Protein AF-A0A6J7QZY3-F1 (afdb_monomer_lite)

Radius of gyration: 20.96 Å; chains: 1; bounding box: 47×28×45 Å

Sequence (77 aa):
MVAPDDVEADLDSILKERMVAAEDDDDEEDEPEERGEAADRLQPKRADERLCPSCFLLVRQGAPGCPVGDDECPLFS

Organism: NCBI:txid449393

Structure (mmCIF, N/CA/C/O backbone):
data_AF-A0A6J7QZY3-F1
#
_entry.id   AF-A0A6J7QZY3-F1
#
loop_
_atom_site.group_PDB
_atom_site.id
_atom_site.type_symbol
_atom_site.label_atom_id
_atom_site.label_alt_id
_atom_site.label_comp_id
_atom_site.label_asym_id
_atom_site.label_entity_id
_atom_site.label_seq_id
_atom_site.pdbx_PDB_ins_code
_atom_site.Cartn_x
_ato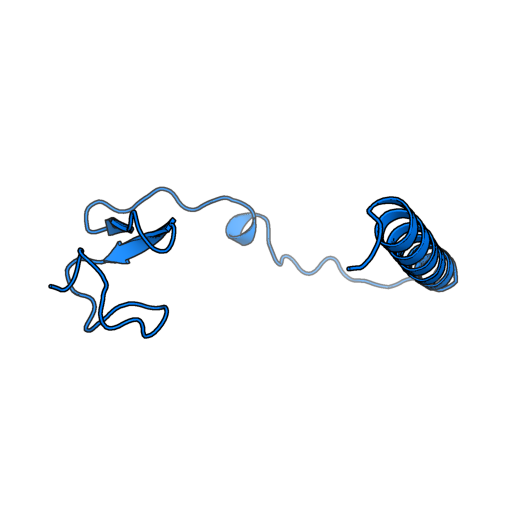m_site.Cartn_y
_atom_site.Cartn_z
_atom_site.occupancy
_atom_site.B_iso_or_equiv
_atom_site.auth_seq_id
_atom_site.auth_comp_id
_atom_site.auth_asym_id
_atom_site.auth_atom_id
_atom_site.pdbx_PDB_model_num
ATOM 1 N N . MET A 1 1 ? 3.163 -0.587 -32.308 1.00 58.00 1 MET A N 1
ATOM 2 C CA . MET A 1 1 ? 2.529 -1.674 -31.536 1.00 58.00 1 MET A CA 1
ATOM 3 C C . MET A 1 1 ? 3.613 -2.715 -31.377 1.00 58.00 1 MET A C 1
ATOM 5 O O . MET A 1 1 ? 4.095 -3.169 -32.403 1.00 58.00 1 MET A O 1
ATOM 9 N N . VAL A 1 2 ? 4.090 -2.946 -30.154 1.00 71.00 2 VAL A N 1
ATOM 10 C CA . VAL A 1 2 ? 5.109 -3.972 -29.872 1.00 71.00 2 VAL A CA 1
ATOM 11 C C . VAL A 1 2 ? 4.419 -5.331 -29.968 1.00 71.00 2 VAL A C 1
ATOM 13 O O . VAL A 1 2 ? 3.291 -5.456 -29.474 1.00 71.00 2 VAL A O 1
ATOM 16 N N . ALA A 1 3 ? 5.016 -6.290 -30.674 1.00 75.25 3 ALA A N 1
ATOM 17 C CA . ALA A 1 3 ? 4.450 -7.628 -30.781 1.00 75.25 3 ALA A CA 1
ATOM 18 C C . ALA A 1 3 ? 4.659 -8.381 -29.451 1.00 75.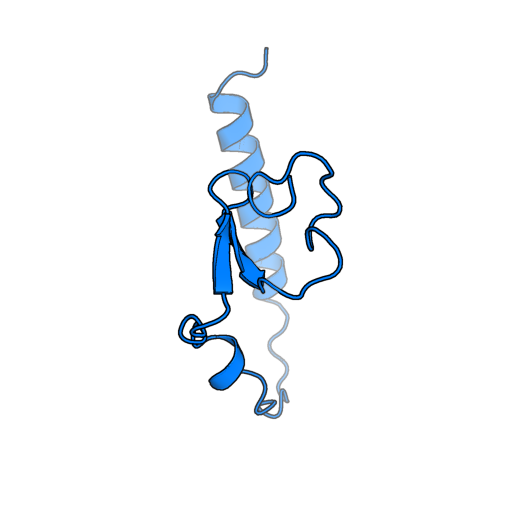25 3 ALA A C 1
ATOM 20 O O . ALA A 1 3 ? 5.625 -8.104 -28.739 1.00 75.25 3 ALA A O 1
ATOM 21 N N . PRO A 1 4 ? 3.757 -9.296 -29.060 1.00 75.50 4 PRO A N 1
ATOM 22 C CA . PRO A 1 4 ? 3.900 -10.046 -27.808 1.00 75.50 4 PRO A CA 1
ATOM 23 C C . PRO A 1 4 ? 5.211 -10.853 -27.751 1.00 75.50 4 PRO A C 1
ATOM 25 O O . PRO A 1 4 ? 5.788 -11.003 -26.679 1.00 75.50 4 PRO A O 1
ATOM 28 N N . ASP A 1 5 ? 5.700 -11.289 -28.909 1.00 72.75 5 ASP A N 1
ATOM 29 C CA . ASP A 1 5 ? 6.971 -11.987 -29.119 1.00 72.75 5 ASP A CA 1
ATOM 30 C C . ASP A 1 5 ? 8.219 -11.123 -28.835 1.00 72.75 5 ASP A C 1
ATOM 32 O O . ASP A 1 5 ? 9.204 -11.641 -28.310 1.00 72.75 5 ASP A O 1
ATOM 36 N N . ASP A 1 6 ? 8.177 -9.810 -29.094 1.00 82.19 6 ASP A N 1
ATOM 37 C CA . ASP A 1 6 ? 9.285 -8.896 -28.759 1.00 82.19 6 ASP A CA 1
ATOM 38 C C . ASP A 1 6 ? 9.425 -8.735 -27.232 1.00 82.19 6 ASP A C 1
ATOM 40 O O . ASP A 1 6 ? 10.528 -8.737 -26.690 1.00 82.19 6 ASP A O 1
ATOM 44 N N . VAL A 1 7 ? 8.293 -8.658 -26.518 1.00 84.62 7 VAL A N 1
ATOM 45 C CA . VAL A 1 7 ? 8.268 -8.535 -25.048 1.00 84.62 7 VAL A CA 1
ATOM 46 C C . VAL A 1 7 ? 8.815 -9.794 -24.379 1.00 84.62 7 VAL A C 1
ATOM 48 O O . VAL A 1 7 ? 9.564 -9.700 -23.412 1.00 84.62 7 VAL A O 1
ATOM 51 N N . GLU A 1 8 ? 8.446 -10.975 -24.875 1.00 82.81 8 GLU A N 1
ATOM 52 C CA . GLU A 1 8 ? 8.927 -12.248 -24.329 1.00 82.81 8 GLU A CA 1
ATOM 53 C C . GLU A 1 8 ? 10.447 -12.398 -24.501 1.00 82.81 8 GLU A C 1
ATOM 55 O O . GLU A 1 8 ? 11.132 -12.820 -23.568 1.00 82.81 8 GLU A O 1
ATOM 60 N N . ALA A 1 9 ? 10.988 -11.961 -25.643 1.00 83.00 9 ALA A N 1
ATOM 61 C CA . ALA A 1 9 ? 12.425 -11.967 -25.904 1.00 83.00 9 ALA A CA 1
ATOM 62 C C . ALA A 1 9 ? 13.207 -11.001 -24.991 1.00 83.00 9 ALA A C 1
ATOM 64 O O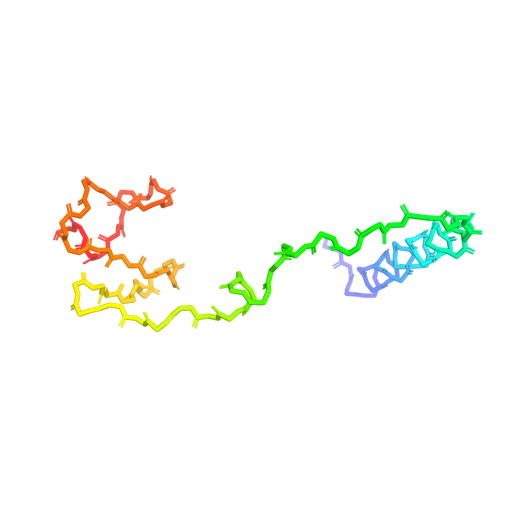 . ALA A 1 9 ? 14.256 -11.371 -24.456 1.00 83.00 9 ALA A O 1
ATOM 65 N N . ASP A 1 10 ? 12.693 -9.787 -24.769 1.00 85.12 10 ASP A N 1
ATOM 66 C CA . ASP A 1 10 ? 13.326 -8.801 -23.883 1.00 85.12 10 ASP A CA 1
ATOM 67 C C . ASP A 1 10 ? 13.360 -9.288 -22.422 1.00 85.12 10 ASP A C 1
ATOM 69 O O . ASP A 1 10 ? 14.367 -9.130 -21.724 1.00 85.12 10 ASP A O 1
ATOM 73 N N . LEU A 1 11 ? 12.278 -9.924 -21.954 1.00 88.69 11 LEU A N 1
ATOM 74 C CA . LEU A 1 11 ? 12.195 -10.466 -20.595 1.00 88.69 11 LEU A CA 1
ATOM 75 C C . LEU A 1 11 ? 13.153 -11.645 -20.371 1.00 88.69 11 LEU A C 1
ATOM 77 O O . LEU A 1 11 ? 13.758 -11.723 -19.298 1.00 88.69 11 LEU A O 1
ATOM 81 N N . ASP A 1 12 ? 13.324 -12.526 -21.363 1.00 85.88 12 ASP A N 1
ATOM 82 C CA . ASP A 1 12 ? 14.273 -13.648 -21.293 1.00 85.88 12 ASP A CA 1
ATOM 83 C C . ASP A 1 12 ? 15.723 -13.146 -21.170 1.00 85.88 12 ASP A C 1
ATOM 85 O O . ASP A 1 12 ? 16.488 -13.622 -20.324 1.00 85.88 12 ASP A O 1
ATOM 89 N N . SER A 1 13 ? 16.073 -12.098 -21.928 1.00 86.56 13 SER A N 1
ATOM 90 C CA . SER A 1 13 ? 17.391 -11.456 -21.840 1.00 86.56 13 SER A CA 1
ATOM 91 C C . SER A 1 13 ? 17.641 -10.854 -20.453 1.00 86.56 13 SER A C 1
ATOM 93 O O . SER A 1 13 ? 18.686 -11.105 -19.849 1.00 86.56 13 SER A O 1
ATOM 95 N N . ILE A 1 14 ? 16.665 -10.123 -19.903 1.00 85.94 14 ILE A N 1
ATOM 96 C CA . ILE A 1 14 ? 16.760 -9.510 -18.566 1.00 85.94 14 ILE A CA 1
ATOM 97 C C . ILE A 1 14 ? 16.899 -10.576 -17.470 1.00 85.94 14 ILE A C 1
ATOM 99 O O . ILE A 1 14 ? 17.673 -10.405 -16.524 1.00 85.94 14 ILE A O 1
ATOM 103 N N . LEU A 1 15 ? 16.146 -11.675 -17.566 1.00 82.88 15 LEU A N 1
ATOM 104 C CA . LEU A 1 15 ? 16.206 -12.763 -16.588 1.00 82.88 15 LEU A CA 1
ATOM 105 C C . LEU A 1 15 ? 17.597 -13.409 -16.576 1.00 82.88 15 LEU A C 1
ATOM 107 O O . LEU A 1 15 ? 18.170 -13.632 -15.508 1.00 82.88 15 LEU A O 1
ATOM 111 N N . LYS A 1 16 ? 18.157 -13.656 -17.764 1.00 81.31 16 LYS A N 1
ATOM 112 C CA . LYS A 1 16 ? 19.476 -14.268 -17.933 1.00 81.31 16 LYS A CA 1
ATOM 113 C C . LYS A 1 16 ? 20.605 -13.380 -17.417 1.00 81.31 16 LYS A C 1
ATOM 115 O O . LYS A 1 16 ? 21.502 -13.880 -16.744 1.00 81.31 16 LYS A O 1
ATOM 120 N N . GLU A 1 17 ? 20.542 -12.074 -17.674 1.00 80.75 17 GLU A N 1
ATOM 121 C CA . GLU A 1 17 ? 21.514 -11.107 -17.144 1.00 80.75 17 GLU A CA 1
ATOM 122 C C . GLU A 1 17 ? 21.536 -11.089 -15.607 1.00 80.75 17 GLU A C 1
ATOM 124 O O . GLU A 1 17 ? 22.606 -11.032 -15.002 1.00 80.75 17 GLU A O 1
ATOM 129 N N . ARG A 1 18 ? 20.368 -11.194 -14.961 1.00 76.12 18 ARG A N 1
ATOM 130 C CA . ARG A 1 18 ? 20.258 -11.187 -13.492 1.00 76.12 18 ARG A CA 1
ATOM 131 C C . ARG A 1 18 ? 20.682 -12.500 -12.839 1.00 76.12 18 ARG A C 1
ATOM 133 O O . ARG A 1 18 ? 21.167 -12.466 -11.715 1.00 76.12 18 ARG A O 1
ATOM 140 N N . MET A 1 19 ? 20.475 -13.630 -13.514 1.00 71.94 19 MET A N 1
ATOM 141 C CA . MET A 1 19 ? 20.846 -14.947 -12.991 1.00 71.94 19 MET A CA 1
ATOM 142 C C . MET A 1 19 ? 22.368 -15.120 -12.969 1.00 71.94 19 MET A C 1
ATOM 144 O O . MET A 1 19 ? 22.912 -15.492 -11.940 1.00 71.94 19 MET A O 1
ATOM 148 N N . VAL A 1 20 ? 23.057 -14.727 -14.047 1.00 69.06 20 VAL A N 1
ATOM 149 C CA . VAL A 1 20 ? 24.528 -14.801 -14.140 1.00 69.06 20 VAL A CA 1
ATOM 150 C C . VAL A 1 20 ? 25.213 -13.883 -13.123 1.00 69.06 20 VAL A C 1
ATOM 152 O O . VAL A 1 20 ? 26.225 -14.254 -12.543 1.00 69.06 20 VAL A O 1
ATOM 155 N N . ALA A 1 21 ? 24.649 -12.699 -12.864 1.00 62.25 21 ALA A N 1
ATOM 156 C CA . ALA A 1 21 ? 25.176 -11.775 -11.860 1.00 62.25 21 ALA A CA 1
ATOM 157 C C . ALA A 1 21 ? 25.031 -12.285 -10.412 1.00 62.25 21 ALA A C 1
ATOM 159 O O . ALA A 1 21 ? 25.711 -11.775 -9.530 1.00 62.25 21 ALA A O 1
ATOM 160 N N . ALA A 1 22 ? 24.147 -13.257 -10.165 1.00 62.03 22 ALA A N 1
ATOM 161 C CA . ALA A 1 22 ? 23.953 -13.867 -8.852 1.00 62.03 22 ALA A CA 1
ATOM 162 C C . ALA A 1 22 ? 24.816 -15.125 -8.636 1.00 62.03 22 ALA A C 1
ATOM 164 O O . ALA A 1 22 ? 24.897 -15.605 -7.513 1.00 62.03 22 ALA A O 1
ATOM 165 N N . GLU A 1 23 ? 25.438 -15.670 -9.687 1.00 60.91 23 GLU A N 1
ATOM 166 C CA . GLU A 1 23 ? 26.264 -16.886 -9.610 1.00 60.91 23 GLU A CA 1
ATOM 167 C C . GLU A 1 23 ? 27.754 -16.603 -9.308 1.00 60.91 23 GLU A C 1
ATOM 169 O O . GLU A 1 23 ? 28.492 -17.547 -9.046 1.00 60.91 23 GLU A O 1
ATOM 174 N N . ASP A 1 24 ? 28.202 -15.337 -9.330 1.00 59.31 24 ASP A N 1
ATOM 175 C CA . ASP A 1 24 ? 29.621 -14.936 -9.173 1.00 59.31 24 ASP A CA 1
ATOM 176 C C . ASP A 1 24 ? 29.950 -14.307 -7.795 1.00 59.31 24 ASP A C 1
ATOM 178 O O . ASP A 1 24 ? 31.055 -13.812 -7.598 1.00 59.31 24 ASP A O 1
ATOM 182 N N . ASP A 1 25 ? 29.011 -14.323 -6.839 1.00 58.19 25 ASP A N 1
ATOM 183 C CA . ASP A 1 25 ? 29.173 -13.770 -5.478 1.00 58.19 25 ASP A CA 1
ATOM 184 C C . ASP A 1 25 ? 28.955 -14.882 -4.429 1.00 58.19 25 ASP A C 1
ATOM 186 O O . ASP A 1 25 ? 27.961 -14.915 -3.708 1.00 58.19 25 ASP A O 1
ATOM 190 N N . ASP A 1 26 ? 29.869 -15.858 -4.413 1.00 61.94 26 ASP A N 1
ATOM 191 C CA . ASP A 1 26 ? 29.988 -16.890 -3.370 1.00 61.94 26 ASP A CA 1
ATOM 192 C C . ASP A 1 26 ? 31.271 -16.607 -2.566 1.00 61.94 26 ASP A C 1
ATOM 194 O O . ASP A 1 26 ? 32.303 -17.246 -2.756 1.00 61.94 26 ASP A O 1
ATOM 198 N N . ASP A 1 27 ? 31.232 -15.578 -1.714 1.00 56.12 27 ASP A N 1
ATOM 199 C CA . ASP A 1 27 ? 32.214 -15.365 -0.644 1.00 56.12 27 ASP A CA 1
ATOM 200 C C . ASP A 1 27 ? 31.453 -15.008 0.647 1.00 56.12 27 ASP A C 1
ATOM 202 O O . ASP A 1 27 ? 30.739 -14.010 0.752 1.00 56.12 27 ASP A O 1
ATOM 206 N N . GLU A 1 28 ? 31.553 -15.926 1.603 1.00 60.59 28 GLU A N 1
ATOM 207 C CA . GLU A 1 28 ? 30.735 -16.090 2.802 1.00 60.59 28 GLU A CA 1
ATOM 208 C C . GLU A 1 28 ? 30.958 -14.993 3.867 1.00 60.59 28 GLU A C 1
ATOM 210 O O . GLU A 1 28 ? 32.081 -14.801 4.320 1.00 60.59 28 GLU A O 1
ATOM 215 N N . GLU A 1 29 ? 29.885 -14.341 4.333 1.00 55.06 29 GLU A N 1
ATOM 216 C CA . GLU A 1 29 ? 29.540 -14.100 5.757 1.00 55.06 29 GLU A CA 1
ATOM 217 C C . GLU A 1 29 ? 28.308 -13.174 5.833 1.00 55.06 29 GLU A C 1
ATOM 219 O O . GLU A 1 29 ? 28.386 -12.011 6.226 1.00 55.06 29 GLU A O 1
ATOM 224 N N . ASP A 1 30 ? 27.137 -13.692 5.451 1.00 55.84 30 ASP A N 1
ATOM 225 C CA . ASP A 1 30 ? 25.864 -13.069 5.824 1.00 55.84 30 ASP A CA 1
ATOM 226 C C . ASP A 1 30 ? 25.437 -13.704 7.153 1.00 55.84 30 ASP A C 1
ATOM 228 O O . ASP A 1 30 ? 24.905 -14.818 7.210 1.00 55.84 30 ASP A O 1
ATOM 232 N N . GLU A 1 31 ? 25.770 -13.035 8.262 1.00 57.62 31 GLU A N 1
ATOM 233 C CA . GLU A 1 31 ? 25.103 -13.290 9.537 1.00 57.62 31 GLU A CA 1
ATOM 234 C C . GLU A 1 31 ? 23.597 -13.288 9.250 1.00 57.62 31 GLU A C 1
ATOM 236 O O . GLU A 1 31 ? 23.132 -12.317 8.652 1.00 57.62 31 GLU A O 1
ATOM 241 N N . PRO A 1 32 ? 22.811 -14.315 9.631 1.00 56.75 32 PRO A N 1
ATOM 242 C CA . PRO A 1 32 ? 21.388 -14.280 9.357 1.00 56.75 32 PRO A CA 1
ATOM 243 C C . PRO A 1 32 ? 20.810 -13.121 10.164 1.00 56.75 32 PRO A C 1
ATOM 245 O O . PRO A 1 32 ? 20.566 -13.252 11.368 1.00 56.75 32 PRO A O 1
ATOM 248 N N . GLU A 1 33 ? 20.614 -11.967 9.518 1.00 57.94 33 GLU A N 1
ATOM 249 C CA . GLU A 1 33 ? 19.778 -10.918 10.062 1.00 57.94 33 GLU A CA 1
ATOM 250 C C . GLU A 1 33 ? 18.468 -11.627 10.414 1.00 57.94 33 GLU A C 1
ATOM 252 O O . GLU A 1 33 ? 17.786 -12.173 9.544 1.00 57.94 33 GLU A O 1
ATOM 257 N N . GLU A 1 34 ? 18.090 -11.619 11.694 1.00 56.44 34 GLU A N 1
ATOM 258 C CA . GLU A 1 34 ? 16.773 -12.036 12.199 1.00 56.44 34 GLU A CA 1
ATOM 259 C C . GLU A 1 34 ? 15.678 -11.064 11.692 1.00 56.44 34 GLU A C 1
ATOM 261 O O . GLU A 1 34 ? 14.739 -10.666 12.380 1.00 56.44 34 GLU A O 1
ATOM 266 N N . ARG A 1 35 ? 15.823 -10.598 10.455 1.00 58.19 35 ARG A N 1
ATOM 267 C CA . ARG A 1 35 ? 14.938 -9.732 9.719 1.00 58.19 35 ARG A CA 1
ATOM 268 C C . ARG A 1 35 ? 14.047 -10.636 8.882 1.00 58.19 35 ARG A C 1
ATOM 270 O O . ARG A 1 35 ? 14.251 -10.797 7.688 1.00 58.19 35 ARG A O 1
ATOM 277 N N . GLY A 1 36 ? 12.975 -11.140 9.488 1.00 52.94 36 GLY A N 1
ATOM 278 C CA . GLY A 1 36 ? 11.737 -11.121 8.710 1.00 52.94 36 GLY A CA 1
ATOM 279 C C . GLY A 1 36 ? 10.741 -12.256 8.828 1.00 52.94 36 GLY A C 1
ATOM 280 O O . GLY A 1 36 ? 9.739 -12.166 8.129 1.00 52.94 36 GLY A O 1
ATOM 281 N N . GLU A 1 37 ? 10.855 -13.235 9.727 1.00 55.16 37 GLU A N 1
ATOM 282 C CA . GLU A 1 37 ? 9.718 -14.163 9.914 1.00 55.16 37 GLU A CA 1
ATOM 283 C C . GLU A 1 37 ? 8.434 -13.434 10.361 1.00 55.16 37 GLU A C 1
ATOM 285 O O . GLU A 1 37 ? 7.320 -13.883 10.089 1.00 55.16 37 GLU A O 1
ATOM 290 N N . ALA A 1 38 ? 8.566 -12.272 11.009 1.00 54.28 38 ALA A N 1
ATOM 291 C CA . ALA A 1 38 ? 7.439 -11.410 11.359 1.00 54.28 38 ALA A CA 1
ATOM 292 C C . ALA A 1 38 ? 6.982 -10.478 10.217 1.00 54.28 38 ALA A C 1
ATOM 294 O O . ALA A 1 38 ? 5.826 -10.055 10.220 1.00 54.28 38 ALA A O 1
ATOM 295 N N . ALA A 1 39 ? 7.868 -10.151 9.268 1.00 55.34 39 ALA A N 1
ATOM 296 C CA . ALA A 1 39 ? 7.578 -9.258 8.143 1.00 55.34 39 ALA A CA 1
ATOM 297 C C . ALA A 1 39 ? 6.974 -10.008 6.945 1.00 55.34 39 ALA A C 1
ATOM 299 O O . ALA A 1 39 ? 6.131 -9.451 6.246 1.00 55.34 39 ALA A O 1
ATOM 300 N N . ASP A 1 40 ? 7.358 -11.272 6.751 1.00 57.94 40 ASP A N 1
ATOM 301 C CA . ASP A 1 40 ? 6.823 -12.143 5.698 1.00 57.94 40 ASP A CA 1
ATOM 302 C C . ASP A 1 40 ? 5.451 -12.735 6.074 1.00 57.94 40 ASP A C 1
ATOM 304 O O . ASP A 1 40 ? 4.588 -12.993 5.232 1.00 57.94 40 ASP A O 1
ATOM 308 N N . ARG A 1 41 ? 5.178 -12.867 7.379 1.00 66.94 41 ARG A N 1
ATOM 309 C CA . ARG A 1 41 ? 3.846 -13.234 7.865 1.00 66.94 41 ARG A CA 1
ATOM 310 C C . ARG A 1 41 ? 2.895 -12.057 7.715 1.00 66.94 41 ARG A C 1
ATOM 312 O O . ARG A 1 41 ? 2.918 -11.117 8.513 1.00 66.94 41 ARG A O 1
ATOM 319 N N . LEU A 1 42 ? 2.007 -12.170 6.725 1.00 69.62 42 LEU A N 1
ATOM 320 C CA . LEU A 1 42 ? 0.863 -11.282 6.537 1.00 69.62 42 LEU A CA 1
ATOM 321 C C . LEU A 1 42 ? 0.159 -11.074 7.883 1.00 69.62 42 LEU A C 1
ATOM 323 O O . LEU A 1 42 ? -0.429 -11.999 8.451 1.00 69.62 42 LEU A O 1
ATOM 327 N N . GLN A 1 43 ? 0.260 -9.856 8.412 1.00 79.06 43 GLN A N 1
ATOM 328 C CA . GLN A 1 43 ? -0.372 -9.524 9.678 1.00 79.06 43 GLN A CA 1
ATOM 329 C C . GLN A 1 43 ? -1.888 -9.673 9.519 1.00 79.06 43 GLN A C 1
ATOM 331 O O . GLN A 1 43 ? -2.451 -9.216 8.516 1.00 79.06 43 GLN A O 1
ATOM 336 N N . PRO A 1 44 ? -2.576 -10.309 10.481 1.00 87.00 44 PRO A N 1
ATOM 337 C CA . PRO A 1 44 ? -4.017 -10.420 10.413 1.00 87.00 44 PRO A CA 1
ATOM 338 C C . PRO A 1 44 ? -4.636 -9.023 10.418 1.00 87.00 44 PRO A C 1
ATOM 340 O O . PRO A 1 44 ? -4.205 -8.123 11.142 1.00 87.00 44 PRO A O 1
ATOM 343 N N . LYS A 1 45 ? -5.687 -8.870 9.616 1.00 88.19 45 LYS A N 1
ATOM 344 C CA . LYS A 1 45 ? -6.487 -7.653 9.538 1.00 88.19 45 LYS A CA 1
ATOM 345 C C . LYS A 1 45 ? -6.963 -7.235 10.934 1.00 88.19 45 LYS A C 1
ATOM 347 O O . LYS A 1 45 ? -7.627 -8.017 11.620 1.00 88.19 45 LYS A O 1
ATOM 352 N N . ARG A 1 46 ? -6.692 -5.992 11.329 1.00 87.12 46 ARG A N 1
ATOM 353 C CA . ARG A 1 46 ? -7.196 -5.437 12.593 1.00 87.12 46 ARG A CA 1
ATOM 354 C C . ARG A 1 46 ? -8.690 -5.113 12.504 1.00 87.12 46 ARG A C 1
ATOM 356 O O . ARG A 1 46 ? -9.237 -4.898 11.423 1.00 87.12 46 ARG A O 1
ATOM 363 N N . ALA A 1 47 ? -9.360 -5.048 13.656 1.00 89.25 47 ALA A N 1
ATOM 364 C CA . ALA A 1 47 ? -10.797 -4.760 13.731 1.00 89.25 47 ALA A CA 1
ATOM 365 C C . ALA A 1 47 ? -11.165 -3.367 13.179 1.00 89.25 47 ALA A C 1
ATOM 367 O O . ALA A 1 47 ? -12.250 -3.181 12.632 1.00 89.25 47 ALA A O 1
ATOM 368 N N . ASP A 1 48 ? -10.254 -2.401 13.294 1.00 89.44 48 ASP A N 1
ATOM 369 C CA . ASP A 1 48 ? -10.398 -1.028 12.812 1.00 89.44 48 ASP A CA 1
ATOM 370 C C . ASP A 1 48 ? -9.909 -0.828 11.365 1.00 89.44 48 ASP A C 1
ATOM 372 O O . ASP A 1 48 ? -9.850 0.306 10.888 1.00 89.44 48 ASP A O 1
ATOM 376 N N . GLU A 1 49 ? -9.599 -1.908 10.638 1.00 89.62 49 GLU A N 1
ATOM 377 C CA . GLU A 1 49 ? -9.135 -1.863 9.248 1.00 89.62 49 GLU A CA 1
ATOM 378 C C . GLU A 1 49 ? -10.226 -2.310 8.261 1.00 89.62 49 GLU A C 1
ATOM 380 O O . GLU A 1 49 ? -11.010 -3.221 8.525 1.00 89.62 49 GLU A O 1
ATOM 385 N N . ARG A 1 50 ? -10.263 -1.732 7.054 1.00 88.69 50 ARG A N 1
ATOM 386 C CA . ARG A 1 50 ? -11.122 -2.128 5.911 1.00 88.69 50 ARG A CA 1
ATOM 387 C C . ARG A 1 50 ? -10.260 -2.299 4.655 1.00 88.69 50 ARG A C 1
ATOM 389 O O . ARG A 1 50 ? -9.278 -1.589 4.505 1.00 88.69 50 ARG A O 1
ATOM 396 N N . LEU A 1 51 ? -10.575 -3.283 3.807 1.00 88.19 51 LEU A N 1
ATOM 397 C CA . LEU A 1 51 ? -9.871 -3.464 2.531 1.00 88.19 51 LEU A CA 1
ATOM 398 C C . LEU A 1 51 ? -10.436 -2.447 1.536 1.00 88.19 51 LEU A C 1
ATOM 400 O O . LEU A 1 51 ? -11.649 -2.428 1.324 1.00 88.19 51 LEU A O 1
ATOM 404 N N . CYS A 1 52 ? -9.586 -1.601 0.961 1.00 86.12 52 CYS A N 1
ATOM 405 C CA . CYS A 1 52 ? -10.009 -0.669 -0.077 1.00 86.12 52 CYS A CA 1
ATOM 406 C C . CYS A 1 52 ? -10.176 -1.416 -1.411 1.00 86.12 52 CYS A C 1
ATOM 408 O O . CYS A 1 52 ? -9.212 -2.032 -1.859 1.00 86.12 52 CYS A O 1
ATOM 410 N N . PRO A 1 53 ? -11.346 -1.366 -2.075 1.00 85.44 53 PRO A N 1
ATOM 411 C CA . PRO A 1 53 ? -11.544 -2.049 -3.354 1.00 85.44 53 PRO A CA 1
ATOM 412 C C . PRO A 1 53 ? -10.787 -1.39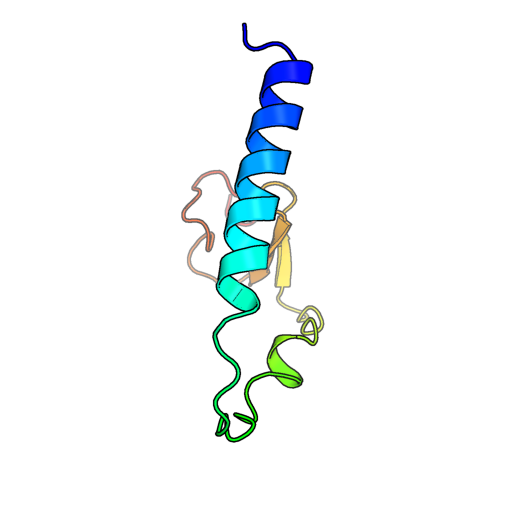5 -4.521 1.00 85.44 53 PRO A C 1
ATOM 414 O O . PRO A 1 53 ? -10.608 -2.044 -5.544 1.00 85.44 53 PRO A O 1
ATOM 417 N N . SER A 1 54 ? -10.345 -0.139 -4.376 1.00 85.19 54 SER A N 1
ATOM 418 C CA . SER A 1 54 ? -9.626 0.592 -5.428 1.00 85.19 54 SER A CA 1
ATOM 419 C C . SER A 1 54 ? -8.119 0.318 -5.409 1.00 85.19 54 SER A C 1
ATOM 421 O O . SER A 1 54 ? -7.530 0.059 -6.451 1.00 85.19 54 SER A O 1
ATOM 423 N N . CYS A 1 55 ? -7.488 0.356 -4.228 1.00 86.06 55 CYS A N 1
ATOM 424 C CA . CYS A 1 55 ? -6.035 0.183 -4.082 1.00 86.06 55 CYS A CA 1
ATOM 425 C C . CYS A 1 55 ? -5.614 -1.141 -3.425 1.00 86.06 55 CYS A C 1
ATOM 427 O O . CYS A 1 55 ? -4.424 -1.385 -3.269 1.00 86.06 55 CYS A O 1
ATOM 429 N N . PHE A 1 56 ? -6.567 -1.992 -3.023 1.00 87.88 56 PHE A N 1
ATOM 430 C CA . PHE A 1 56 ? -6.340 -3.306 -2.396 1.00 87.88 56 PHE A CA 1
ATOM 431 C C . PHE A 1 56 ? -5.526 -3.288 -1.091 1.00 87.88 56 PHE A C 1
ATOM 433 O O . PHE A 1 56 ? -5.103 -4.335 -0.604 1.00 87.88 56 PHE A O 1
ATOM 440 N N . LEU A 1 57 ? -5.350 -2.116 -0.475 1.00 87.00 57 LEU A N 1
ATOM 441 C CA . LEU A 1 57 ? -4.670 -1.970 0.810 1.00 87.00 57 LEU A CA 1
ATOM 442 C C . LEU A 1 57 ? -5.649 -2.024 1.987 1.00 87.00 57 LEU A C 1
ATOM 444 O O . LEU A 1 57 ? -6.823 -1.652 1.875 1.00 87.00 57 LEU A O 1
ATOM 448 N N . LEU A 1 58 ? -5.147 -2.466 3.142 1.00 88.31 58 LEU A N 1
ATOM 449 C CA . LEU A 1 58 ? -5.838 -2.324 4.420 1.00 88.31 58 LEU A CA 1
ATOM 450 C C . LEU A 1 58 ? -5.705 -0.888 4.922 1.00 88.31 58 LEU A C 1
ATOM 452 O O . LEU A 1 58 ? -4.610 -0.347 5.044 1.00 88.31 58 LEU A O 1
ATOM 456 N N . VAL A 1 59 ? -6.841 -0.283 5.237 1.00 88.00 59 VAL A N 1
ATOM 457 C CA . VAL A 1 59 ? -6.942 1.117 5.636 1.00 88.00 59 VAL A CA 1
ATOM 458 C C . VAL A 1 59 ? -7.624 1.208 6.993 1.00 88.00 59 VAL A C 1
ATOM 460 O O . VAL A 1 59 ? -8.696 0.628 7.185 1.00 88.00 59 VAL A O 1
ATOM 463 N N . A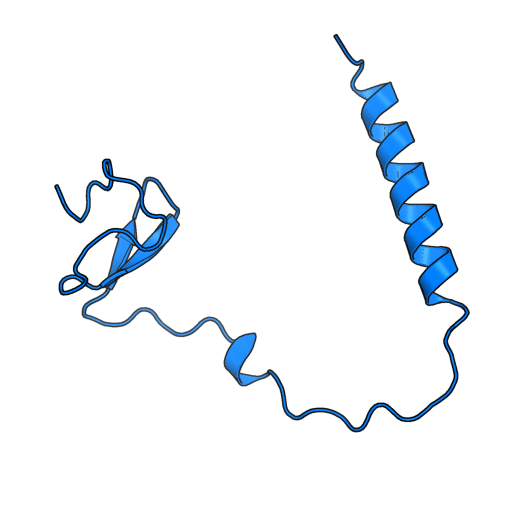RG A 1 60 ? -7.031 1.959 7.926 1.00 88.00 60 ARG A N 1
ATOM 464 C CA . ARG A 1 60 ? -7.626 2.220 9.244 1.00 88.00 60 ARG A CA 1
ATOM 465 C C . ARG A 1 60 ? -8.702 3.293 9.171 1.00 88.00 60 ARG A C 1
ATOM 467 O O . ARG A 1 60 ? -8.502 4.323 8.538 1.00 88.00 60 ARG A O 1
ATOM 474 N N . GLN A 1 61 ? -9.803 3.089 9.890 1.00 83.00 61 GLN A N 1
ATOM 475 C CA . GLN A 1 61 ? -10.932 4.033 9.928 1.00 83.00 61 GLN A CA 1
ATOM 476 C C . GLN A 1 61 ? -10.571 5.410 10.511 1.00 83.00 61 GLN A C 1
ATOM 478 O O . GLN A 1 61 ? -11.209 6.397 10.172 1.00 83.00 61 GLN A O 1
ATOM 483 N N . GLY A 1 62 ? -9.562 5.484 11.385 1.00 82.44 62 GLY A N 1
ATOM 484 C CA . GLY A 1 62 ? -9.093 6.737 11.989 1.00 82.44 62 GLY A CA 1
ATOM 485 C C . GLY A 1 62 ? -7.899 7.380 11.281 1.00 82.44 62 GLY A C 1
ATOM 486 O O . GLY A 1 62 ? -7.294 8.293 11.840 1.00 82.44 62 GLY A O 1
ATOM 487 N N . ALA A 1 63 ? -7.491 6.874 10.113 1.00 83.06 63 ALA A N 1
ATOM 488 C CA . ALA A 1 63 ? -6.382 7.467 9.375 1.00 83.06 63 ALA A CA 1
ATOM 489 C C . ALA A 1 63 ? -6.788 8.840 8.796 1.00 83.06 63 ALA A C 1
ATOM 491 O O . ALA A 1 63 ? -7.945 9.034 8.434 1.00 83.06 63 ALA A O 1
ATOM 492 N N . PRO A 1 64 ? -5.856 9.803 8.693 1.00 81.75 64 PRO A N 1
ATOM 493 C CA . PRO A 1 64 ? -6.152 11.134 8.159 1.00 81.75 64 PRO A CA 1
ATOM 494 C C . PRO A 1 64 ? -6.359 11.154 6.635 1.00 81.75 64 PRO A C 1
ATOM 496 O O . PRO A 1 64 ? -6.782 12.172 6.101 1.00 81.75 64 PRO A O 1
ATOM 499 N N . GLY A 1 65 ? -6.050 10.060 5.933 1.00 81.62 65 GLY A N 1
ATOM 500 C CA . GLY A 1 65 ? -6.199 9.942 4.486 1.00 81.62 65 GLY A CA 1
ATOM 501 C C . GLY A 1 65 ? -5.695 8.602 3.954 1.00 81.62 65 GLY A C 1
ATOM 502 O O . GLY A 1 65 ? -5.191 7.759 4.706 1.00 81.62 65 GLY A O 1
ATOM 503 N N . CYS A 1 66 ? -5.840 8.405 2.643 1.00 82.75 66 CYS A N 1
ATOM 504 C CA . CYS A 1 66 ? -5.399 7.195 1.959 1.00 82.75 66 CYS A CA 1
ATOM 505 C C . CYS A 1 66 ? -3.865 7.065 2.004 1.00 82.75 66 CYS A C 1
ATOM 507 O O . CYS A 1 66 ? -3.177 8.027 1.668 1.00 82.75 66 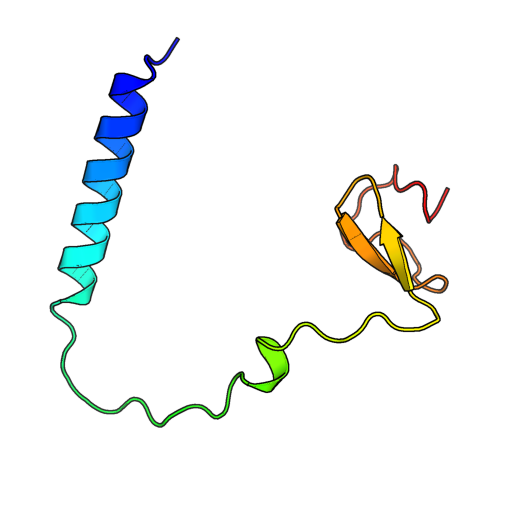CYS A O 1
ATOM 509 N N . PRO A 1 67 ? -3.295 5.890 2.351 1.00 80.81 67 PRO A N 1
ATOM 510 C CA . PRO A 1 67 ? -1.839 5.702 2.395 1.00 80.81 67 PRO A CA 1
ATOM 511 C C . PRO A 1 67 ? -1.159 5.849 1.025 1.00 80.81 67 PRO A C 1
ATOM 513 O O . PRO A 1 67 ? 0.043 6.075 0.965 1.00 80.81 67 PRO A O 1
ATOM 516 N N . VAL A 1 68 ? -1.923 5.735 -0.065 1.00 81.44 68 VAL A N 1
ATOM 517 C CA . VAL A 1 68 ? -1.438 5.925 -1.442 1.00 81.44 68 VAL A CA 1
ATOM 518 C C . VAL A 1 68 ? -1.455 7.408 -1.847 1.00 81.44 68 VAL A C 1
ATOM 520 O O . VAL A 1 68 ? -0.920 7.762 -2.889 1.00 81.44 68 VAL A O 1
ATOM 523 N N . GLY A 1 69 ? -2.044 8.291 -1.028 1.00 76.44 69 GLY A N 1
ATOM 524 C CA . GLY A 1 69 ? -2.242 9.701 -1.379 1.00 76.44 69 GLY A CA 1
ATOM 525 C C . GLY A 1 69 ? -3.314 9.917 -2.449 1.00 76.44 69 GLY A C 1
ATOM 526 O O . GLY A 1 69 ? -3.343 10.968 -3.072 1.00 76.44 69 GLY A O 1
ATOM 527 N N . ASP A 1 70 ? -4.164 8.916 -2.676 1.00 73.69 70 ASP A N 1
ATOM 528 C CA . ASP A 1 70 ? -5.270 8.992 -3.624 1.00 73.69 70 ASP A CA 1
ATOM 529 C C . ASP A 1 70 ? -6.492 9.633 -2.947 1.00 73.69 70 ASP A C 1
ATOM 531 O O . ASP A 1 70 ? -6.991 9.114 -1.938 1.00 73.69 70 ASP A O 1
ATOM 535 N N . ASP A 1 71 ? -6.939 10.771 -3.480 1.00 71.25 71 ASP A N 1
ATOM 536 C CA . ASP A 1 71 ? -8.109 11.513 -2.995 1.00 71.25 71 ASP A CA 1
ATOM 537 C C . ASP A 1 71 ? -9.432 10.780 -3.286 1.00 71.25 71 ASP A C 1
ATOM 539 O O . ASP A 1 71 ? -10.440 11.034 -2.628 1.00 71.25 71 ASP A O 1
ATOM 543 N N . GLU A 1 72 ? -9.443 9.822 -4.217 1.00 74.12 72 GLU A N 1
ATOM 544 C CA . GLU A 1 72 ? -10.643 9.109 -4.667 1.00 74.12 72 GLU A CA 1
ATOM 545 C C . GLU A 1 72 ? -10.793 7.753 -3.954 1.00 74.12 72 GLU A C 1
ATOM 547 O O . GLU A 1 72 ? -11.235 6.738 -4.503 1.00 74.12 72 GLU A O 1
ATOM 552 N N . CYS A 1 73 ? -10.410 7.714 -2.676 1.00 78.12 73 CYS A N 1
ATOM 553 C CA . CYS A 1 73 ? -10.529 6.518 -1.861 1.00 78.12 73 CYS A CA 1
ATOM 554 C C . CYS A 1 73 ? -11.958 6.386 -1.298 1.00 78.12 73 CYS A C 1
ATOM 556 O O . CYS A 1 73 ? -12.346 7.167 -0.424 1.00 78.12 73 CYS A O 1
ATOM 558 N N . PRO A 1 74 ? -12.730 5.343 -1.671 1.00 79.75 74 PRO A N 1
ATOM 559 C CA . PRO A 1 74 ? -14.120 5.170 -1.227 1.00 79.75 74 PRO A CA 1
ATOM 560 C C . PRO A 1 74 ? -14.251 4.915 0.282 1.00 79.75 74 PRO A C 1
ATOM 562 O O . PRO A 1 74 ? -15.356 4.825 0.810 1.00 79.75 74 PRO A O 1
ATOM 565 N N . LEU A 1 75 ? -13.127 4.740 0.985 1.00 80.38 75 LEU A N 1
ATOM 566 C CA . LEU A 1 75 ? -13.092 4.589 2.434 1.00 80.38 75 LEU A CA 1
ATOM 567 C C . LEU A 1 75 ? -12.967 5.923 3.188 1.00 80.38 75 LEU A C 1
ATOM 569 O O . LEU A 1 75 ? -13.265 5.915 4.383 1.00 80.38 75 LEU A O 1
ATOM 573 N N . PHE A 1 76 ? -12.538 7.004 2.523 1.00 76.44 76 PHE A N 1
ATOM 574 C CA . PHE A 1 76 ? -12.358 8.351 3.093 1.00 76.44 76 PHE A CA 1
ATOM 575 C C . PHE A 1 76 ? -13.297 9.410 2.493 1.00 76.44 76 PHE A C 1
ATOM 577 O O . PHE A 1 76 ? -13.236 10.564 2.912 1.00 76.44 76 PHE A O 1
ATOM 584 N N . SER A 1 77 ? -14.140 9.019 1.532 1.00 68.81 77 SER A N 1
ATOM 585 C CA . SER A 1 77 ? -15.172 9.870 0.931 1.00 68.81 77 SER A CA 1
ATOM 586 C C . SER A 1 77 ? -16.448 9.963 1.766 1.00 68.81 77 SER A C 1
ATOM 588 O O . SER A 1 77 ? -16.724 9.046 2.575 1.00 68.81 77 SER A O 1
#

pLDDT: mean 75.0, std 11.9, range [52.94, 89.62]

Secondary structure (DSSP, 8-state):
---HHHHHHHHHHHHHHHHHTTSS------------HHHHS-PPPPTTEEE-TTT--EEETT-SS-TT--TT-TTT-

Foldseek 3Di:
DDDPVNVVVVVVVVVVVVVVVVVPPPDDDDPPPPPDPPPPPDDPQDPQWDQFPPPRDTDGLPDPDDPVPDPPTPSVD